Protein AF-A0A6V7JBU5-F1 (afdb_monomer_lite)

Secondary structure (DSSP, 8-state):
------TTSPPHHHHHHHHHHHHHHHHHHHHHHHHHHHHHTTHHHHHHHHHHHHHHHHHHHHHT-HHHHHHHHHHHHHHHHHHHHHHHHHHHH-SSHHHHHHHHHHHHHHHHHHHHHHHHHHHHHHSTT-HHHHHTT-

pLDDT: mean 93.29, std 11.28, range [40.5, 98.44]

Structure (mmCIF, N/CA/C/O backbone):
data_AF-A0A6V7JBU5-F1
#
_entry.id   AF-A0A6V7JBU5-F1
#
loop_
_atom_site.group_PDB
_atom_site.id
_atom_site.type_symbol
_atom_site.label_atom_id
_atom_site.label_alt_id
_atom_site.label_comp_id
_atom_site.label_asym_id
_atom_site.label_entity_id
_atom_site.label_seq_id
_atom_site.pdbx_PDB_ins_code
_atom_site.Cartn_x
_atom_site.Cartn_y
_atom_site.Cartn_z
_atom_site.occupancy
_atom_site.B_iso_or_equiv
_atom_site.auth_seq_id
_atom_site.auth_comp_id
_atom_site.auth_asym_id
_atom_site.auth_atom_id
_atom_site.pdbx_PDB_model_num
ATOM 1 N N . GLN A 1 1 ? 50.612 -11.338 -50.015 1.00 40.50 1 GLN A N 1
ATOM 2 C CA . GLN A 1 1 ? 50.905 -10.507 -48.830 1.00 40.50 1 GLN A CA 1
ATOM 3 C C . GLN A 1 1 ? 49.699 -10.583 -47.922 1.00 40.50 1 GLN A C 1
ATOM 5 O O . GLN A 1 1 ? 48.588 -10.381 -48.385 1.00 40.50 1 GLN A O 1
ATOM 10 N N . GLN A 1 2 ? 49.940 -11.015 -46.693 1.00 52.84 2 GLN A N 1
ATOM 11 C CA . GLN A 1 2 ? 48.965 -11.444 -45.702 1.00 52.84 2 GLN A CA 1
ATOM 12 C C . GLN A 1 2 ? 49.109 -10.492 -44.511 1.00 52.84 2 GLN A C 1
ATOM 14 O O . GLN A 1 2 ? 50.070 -10.637 -43.775 1.00 52.84 2 GLN A O 1
ATOM 19 N N . TYR A 1 3 ? 48.226 -9.495 -44.413 1.00 46.72 3 TYR A N 1
ATOM 20 C CA . TYR A 1 3 ? 48.027 -8.506 -43.331 1.00 46.72 3 TYR A CA 1
ATOM 21 C C . TYR A 1 3 ? 46.675 -7.841 -43.676 1.00 46.72 3 TYR A C 1
ATOM 23 O O . TYR A 1 3 ? 46.500 -7.468 -44.830 1.00 46.72 3 TYR A O 1
ATOM 31 N N . ASP A 1 4 ? 45.623 -7.724 -42.873 1.00 45.44 4 ASP A N 1
ATOM 32 C CA . ASP A 1 4 ? 45.412 -7.808 -41.434 1.00 45.44 4 ASP A CA 1
ATOM 33 C C . ASP A 1 4 ? 44.052 -8.477 -41.191 1.00 45.44 4 ASP A C 1
ATOM 35 O O . ASP A 1 4 ? 43.016 -7.952 -41.595 1.00 45.44 4 ASP A O 1
ATO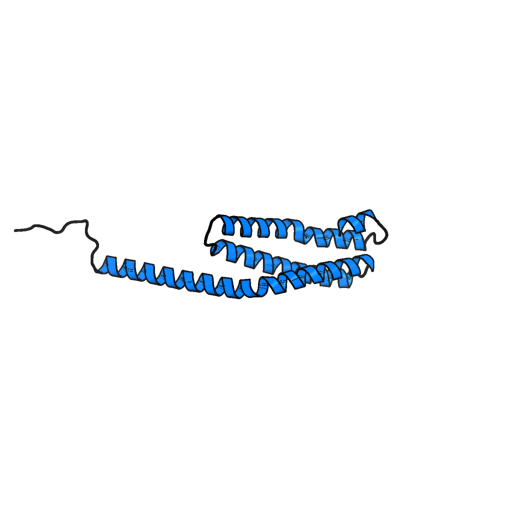M 39 N N . ASN A 1 5 ? 44.035 -9.612 -40.496 1.00 51.75 5 ASN A N 1
ATOM 40 C CA . ASN A 1 5 ? 42.844 -10.026 -39.764 1.00 51.75 5 ASN A CA 1
ATOM 41 C C . ASN A 1 5 ? 43.117 -9.635 -38.311 1.00 51.75 5 ASN A C 1
ATOM 43 O O . ASN A 1 5 ? 43.684 -10.416 -37.547 1.00 51.75 5 ASN A O 1
ATOM 47 N N . ALA A 1 6 ? 42.854 -8.369 -37.979 1.00 54.69 6 ALA A N 1
ATOM 48 C CA . ALA A 1 6 ? 43.030 -7.862 -36.626 1.00 54.69 6 ALA A CA 1
ATOM 49 C C . ALA A 1 6 ? 42.065 -8.621 -35.694 1.00 54.69 6 ALA A C 1
ATOM 51 O O . ALA A 1 6 ? 40.852 -8.538 -35.892 1.00 54.69 6 ALA A O 1
ATOM 52 N N . PRO A 1 7 ? 42.546 -9.346 -34.667 1.00 55.66 7 PRO A N 1
ATOM 53 C CA . PRO A 1 7 ? 41.701 -10.190 -33.820 1.00 55.66 7 PRO A CA 1
ATOM 54 C C . PRO A 1 7 ? 40.926 -9.381 -32.760 1.00 55.66 7 PRO A C 1
ATOM 56 O O . PRO A 1 7 ? 40.731 -9.847 -31.642 1.00 55.66 7 PRO A O 1
ATOM 59 N N . GLY A 1 8 ? 40.508 -8.151 -33.080 1.00 60.62 8 GLY A N 1
ATOM 60 C CA . GLY A 1 8 ? 39.979 -7.196 -32.100 1.00 60.62 8 GLY A CA 1
ATOM 61 C C . GLY A 1 8 ? 38.781 -6.356 -32.541 1.00 60.62 8 GLY A C 1
ATOM 62 O O . GLY A 1 8 ? 38.228 -5.647 -31.704 1.00 60.62 8 GLY A O 1
ATOM 63 N N . SER A 1 9 ? 38.355 -6.416 -33.806 1.00 64.12 9 SER A N 1
ATOM 64 C CA . SER A 1 9 ? 37.191 -5.655 -34.280 1.00 64.12 9 SER A CA 1
ATOM 65 C C . SER A 1 9 ? 35.937 -6.536 -34.264 1.00 64.12 9 SER A C 1
ATOM 67 O O . SER A 1 9 ? 35.975 -7.626 -34.841 1.00 64.12 9 SER A O 1
ATOM 69 N N . PRO A 1 10 ? 34.833 -6.106 -33.621 1.00 72.06 10 PRO A N 1
ATOM 70 C CA . PRO A 1 10 ? 33.556 -6.803 -33.714 1.00 72.06 10 PRO A CA 1
ATOM 71 C C . PRO A 1 10 ? 33.187 -7.035 -35.182 1.00 72.06 10 PRO A C 1
ATOM 73 O O . PRO A 1 10 ? 33.335 -6.134 -36.008 1.00 72.06 10 PRO A O 1
ATOM 76 N N . SER A 1 11 ? 32.707 -8.232 -35.527 1.00 86.06 11 SER A N 1
ATOM 77 C CA . SER A 1 11 ? 32.108 -8.421 -36.849 1.00 86.06 11 SER A CA 1
ATOM 78 C C . SER A 1 11 ? 30.853 -7.547 -36.962 1.00 86.06 11 SER A C 1
ATOM 80 O O . SER A 1 11 ? 30.173 -7.293 -35.967 1.00 86.06 11 SER A O 1
ATOM 82 N N . SER A 1 12 ? 30.503 -7.111 -38.173 1.00 88.31 12 SER A N 1
ATOM 83 C CA . SER A 1 12 ? 29.268 -6.341 -38.406 1.00 88.31 12 SER A CA 1
ATOM 84 C C . SER A 1 12 ? 28.017 -7.068 -37.876 1.00 88.31 12 SER A C 1
ATOM 86 O O . SER A 1 12 ? 27.103 -6.443 -37.341 1.00 88.31 12 SER A O 1
ATOM 88 N N . GLU A 1 13 ? 28.010 -8.404 -37.929 1.00 90.56 13 GLU A N 1
ATOM 89 C CA . GLU A 1 13 ? 26.959 -9.247 -37.345 1.00 90.56 13 GLU A CA 1
ATOM 90 C C . GLU A 1 13 ? 26.885 -9.135 -35.814 1.00 90.56 13 GLU A C 1
ATOM 92 O O . GLU A 1 13 ? 25.790 -9.106 -35.242 1.00 90.56 13 GLU A O 1
ATOM 97 N N . LEU A 1 14 ? 28.035 -9.037 -35.137 1.00 93.19 14 LEU A N 1
ATOM 98 C CA . LEU A 1 14 ? 28.101 -8.829 -33.692 1.00 93.19 14 LEU A CA 1
ATOM 99 C C . LEU A 1 14 ? 27.559 -7.445 -33.314 1.00 93.19 14 LEU A C 1
ATOM 101 O O . LEU A 1 14 ? 26.737 -7.349 -32.405 1.00 93.19 14 LEU A O 1
ATOM 105 N N . GLU A 1 15 ? 27.939 -6.384 -34.030 1.00 93.44 15 GLU A N 1
ATOM 106 C CA . GLU A 1 15 ? 27.413 -5.028 -33.786 1.00 93.44 15 GLU A CA 1
ATOM 107 C C . GLU A 1 15 ? 25.893 -4.946 -33.998 1.00 93.44 15 GLU A C 1
ATOM 109 O O . GLU A 1 15 ? 25.170 -4.339 -33.197 1.00 93.44 15 GLU A O 1
ATOM 114 N N . GLN A 1 16 ? 25.388 -5.612 -35.040 1.00 95.25 16 GLN A N 1
ATOM 115 C CA . GLN A 1 16 ? 23.957 -5.703 -35.321 1.00 95.25 16 GLN A CA 1
ATOM 116 C C . GLN A 1 16 ? 23.211 -6.463 -34.215 1.00 95.25 16 GLN A C 1
ATOM 118 O O . GLN A 1 16 ? 22.124 -6.051 -33.791 1.00 95.25 16 GLN A O 1
ATOM 123 N N . SER A 1 17 ? 23.802 -7.547 -33.709 1.00 96.56 17 SER A N 1
ATOM 124 C CA . SER A 1 17 ? 23.245 -8.341 -32.610 1.00 96.56 17 SER A CA 1
ATOM 125 C C . SER A 1 17 ? 23.197 -7.536 -31.310 1.00 96.56 17 SER A C 1
ATOM 127 O O . SER A 1 17 ? 22.148 -7.467 -30.669 1.00 96.56 17 SER A O 1
ATOM 129 N N . VAL A 1 18 ? 24.289 -6.845 -30.961 1.00 96.75 18 VAL A N 1
ATOM 130 C CA . VAL A 1 18 ? 24.355 -5.949 -29.794 1.00 96.75 18 VAL A CA 1
ATOM 131 C C . VAL A 1 18 ? 23.289 -4.859 -29.892 1.00 96.75 18 VAL A C 1
ATOM 133 O O . VAL A 1 18 ? 22.521 -4.658 -28.951 1.00 96.75 18 VAL A O 1
ATOM 136 N N . SER A 1 19 ? 23.173 -4.201 -31.047 1.00 97.00 19 SER A N 1
ATOM 137 C CA . SER A 1 19 ? 22.168 -3.155 -31.277 1.00 97.00 19 SER A CA 1
ATOM 138 C C . SER A 1 19 ? 20.737 -3.676 -31.115 1.00 97.00 19 SER A C 1
ATOM 140 O O . SER A 1 19 ? 19.885 -3.005 -30.528 1.00 97.00 19 SER A O 1
ATOM 142 N N . SER A 1 20 ? 20.477 -4.897 -31.585 1.00 97.75 20 SER A N 1
ATOM 143 C CA . SER A 1 20 ? 19.167 -5.546 -31.466 1.00 97.75 20 SER A CA 1
ATOM 144 C C . SER A 1 20 ? 18.822 -5.861 -30.008 1.00 97.75 20 SER A C 1
ATOM 146 O O . SER A 1 20 ? 17.711 -5.568 -29.566 1.00 97.75 20 SER A O 1
ATOM 148 N N . VAL A 1 21 ? 19.783 -6.372 -29.230 1.00 98.38 21 VAL A N 1
ATOM 149 C CA . VAL A 1 21 ? 19.610 -6.643 -27.792 1.00 98.38 21 VAL A CA 1
ATOM 150 C C . VAL A 1 21 ? 19.379 -5.352 -27.006 1.00 98.38 21 VAL A C 1
ATOM 152 O O . VAL A 1 21 ? 18.485 -5.299 -26.159 1.00 98.38 21 VAL A O 1
ATOM 155 N N . LEU A 1 22 ? 20.132 -4.288 -27.300 1.00 98.19 22 LEU A N 1
ATOM 156 C CA . LEU A 1 22 ? 19.946 -2.982 -26.661 1.00 98.19 22 LEU A CA 1
ATOM 157 C C . LEU A 1 22 ? 18.547 -2.416 -26.931 1.00 98.19 22 LEU A C 1
ATOM 159 O O . LEU A 1 22 ? 17.899 -1.914 -26.010 1.00 98.19 22 LEU A O 1
ATOM 163 N N . ARG A 1 23 ? 18.056 -2.536 -28.172 1.00 98.44 23 ARG A N 1
ATOM 164 C CA . ARG A 1 23 ? 16.700 -2.116 -28.542 1.00 98.44 23 ARG A CA 1
ATOM 165 C C . ARG A 1 23 ? 15.638 -2.929 -27.804 1.00 98.44 23 ARG A C 1
ATOM 167 O O . ARG A 1 23 ? 14.797 -2.337 -27.138 1.00 98.44 23 ARG A O 1
ATOM 174 N N . ALA A 1 24 ? 15.730 -4.257 -27.837 1.00 98.38 24 ALA A N 1
ATOM 175 C CA . ALA A 1 24 ? 14.784 -5.132 -27.145 1.00 98.38 24 ALA A CA 1
ATOM 176 C C . ALA A 1 24 ? 14.747 -4.867 -25.628 1.00 98.38 24 ALA A C 1
ATOM 178 O O . ALA A 1 24 ? 13.677 -4.797 -25.029 1.00 98.38 24 ALA A O 1
ATOM 179 N N . THR A 1 25 ? 15.910 -4.642 -25.009 1.00 97.81 25 THR A N 1
ATOM 180 C CA . THR A 1 25 ? 16.017 -4.317 -23.576 1.00 97.81 25 THR A CA 1
ATOM 181 C C . THR A 1 25 ? 15.379 -2.964 -23.256 1.00 97.81 25 THR A C 1
ATOM 183 O O . THR A 1 25 ? 14.709 -2.808 -22.233 1.00 97.81 25 THR A O 1
ATOM 186 N N . ARG A 1 26 ? 15.557 -1.968 -24.132 1.00 97.56 26 ARG A N 1
ATOM 187 C CA . ARG A 1 26 ? 14.922 -0.655 -23.985 1.00 97.56 26 ARG A CA 1
ATOM 188 C C . ARG A 1 26 ? 13.403 -0.758 -24.080 1.00 97.56 26 ARG A C 1
ATOM 190 O O . ARG A 1 26 ? 12.726 -0.157 -23.245 1.00 97.56 26 ARG A O 1
ATOM 197 N N . ASP A 1 27 ? 12.902 -1.506 -25.056 1.00 98.19 27 ASP A N 1
ATOM 198 C CA . ASP A 1 27 ? 11.469 -1.695 -25.283 1.00 98.19 27 ASP A CA 1
ATOM 199 C C . ASP A 1 27 ? 10.837 -2.437 -24.093 1.00 98.19 27 ASP A C 1
ATOM 201 O O . ASP A 1 27 ? 9.832 -1.986 -23.546 1.00 98.19 27 ASP A O 1
ATOM 205 N N . LEU A 1 28 ? 11.491 -3.494 -23.593 1.00 96.69 28 LEU A N 1
ATOM 206 C CA . LEU A 1 28 ? 11.072 -4.201 -22.379 1.00 96.69 28 LEU A CA 1
ATOM 207 C C . LEU A 1 28 ? 11.003 -3.263 -21.169 1.00 96.69 28 LEU A C 1
ATOM 209 O O . LEU A 1 28 ? 10.002 -3.246 -20.455 1.00 96.69 28 LEU A O 1
ATOM 213 N N . ARG A 1 29 ? 12.040 -2.446 -20.945 1.00 96.00 29 ARG A N 1
ATOM 214 C CA . ARG A 1 29 ? 12.045 -1.470 -19.846 1.00 96.00 29 ARG A CA 1
ATOM 215 C C . ARG A 1 29 ? 10.882 -0.486 -19.965 1.00 96.00 29 ARG A C 1
ATOM 217 O O . ARG A 1 29 ? 10.265 -0.168 -18.956 1.00 96.00 29 ARG A O 1
ATOM 224 N N . GLN A 1 30 ? 10.589 0.005 -21.169 1.00 97.12 30 GLN A N 1
ATOM 225 C CA . GLN A 1 30 ? 9.466 0.920 -21.388 1.00 97.12 30 GLN A CA 1
ATOM 226 C C . GLN A 1 30 ? 8.128 0.267 -21.040 1.00 97.12 30 GLN A C 1
ATOM 228 O O . GLN A 1 30 ? 7.321 0.897 -20.363 1.00 97.12 30 GLN A O 1
ATOM 233 N N . GLN A 1 31 ? 7.923 -0.992 -21.435 1.00 97.69 31 GLN A N 1
ATOM 234 C CA . GLN A 1 31 ? 6.711 -1.740 -21.095 1.00 97.69 31 GLN A CA 1
ATOM 235 C C . GLN A 1 31 ? 6.597 -1.982 -19.584 1.00 97.69 31 GLN A C 1
ATOM 237 O O . GLN A 1 31 ? 5.563 -1.683 -19.002 1.00 97.69 31 GLN A O 1
ATOM 242 N N . LEU A 1 32 ? 7.675 -2.411 -18.916 1.00 96.50 32 LEU A N 1
ATOM 243 C CA . LEU A 1 32 ? 7.686 -2.609 -17.459 1.00 96.50 32 LEU A CA 1
ATOM 244 C C . LEU A 1 32 ? 7.358 -1.324 -16.689 1.00 96.50 32 LEU A C 1
ATOM 246 O O . LEU A 1 32 ? 6.603 -1.361 -15.716 1.00 96.50 32 LEU A O 1
ATOM 250 N N . VAL A 1 33 ? 7.902 -0.186 -17.133 1.00 96.94 33 VAL A N 1
ATOM 251 C CA . VAL A 1 33 ? 7.587 1.124 -16.551 1.00 96.94 33 VAL A CA 1
ATOM 252 C C . VAL A 1 33 ? 6.122 1.472 -16.799 1.00 96.94 33 VAL A C 1
ATOM 254 O O . VAL A 1 33 ? 5.433 1.834 -15.854 1.00 96.94 33 VAL A O 1
ATOM 257 N N . ALA A 1 34 ? 5.631 1.341 -18.034 1.00 96.94 34 ALA A N 1
ATOM 258 C CA . ALA A 1 34 ? 4.249 1.670 -18.377 1.00 96.94 34 ALA A CA 1
ATOM 259 C C . ALA A 1 34 ? 3.242 0.839 -17.565 1.00 96.94 34 ALA A C 1
ATOM 261 O O . ALA A 1 34 ? 2.363 1.413 -16.929 1.00 96.94 34 ALA A O 1
ATOM 262 N N . THR A 1 35 ? 3.422 -0.482 -17.506 1.00 96.62 35 THR A N 1
ATOM 263 C CA . THR A 1 35 ? 2.553 -1.388 -16.741 1.00 96.62 35 THR A CA 1
ATOM 264 C C . THR A 1 35 ? 2.608 -1.106 -15.241 1.00 96.62 35 THR A C 1
ATOM 266 O O . THR A 1 35 ? 1.572 -1.056 -14.585 1.00 96.62 35 THR A O 1
ATOM 269 N N . THR A 1 36 ? 3.798 -0.864 -14.683 1.00 96.44 36 THR A N 1
ATOM 270 C CA . THR A 1 36 ? 3.909 -0.491 -13.263 1.00 96.44 36 THR A CA 1
ATOM 271 C C . THR A 1 36 ? 3.210 0.837 -12.976 1.00 96.44 36 THR A C 1
ATOM 273 O O . THR A 1 36 ? 2.565 0.977 -11.943 1.00 96.44 36 THR A O 1
ATOM 276 N N . MET A 1 37 ? 3.321 1.820 -13.874 1.00 96.44 37 MET A N 1
ATOM 277 C CA . MET A 1 37 ? 2.670 3.122 -13.705 1.00 96.44 37 MET A CA 1
ATOM 278 C C . MET A 1 37 ? 1.147 3.036 -13.826 1.00 96.44 37 MET A C 1
ATOM 280 O O . MET A 1 37 ? 0.454 3.767 -13.126 1.00 96.44 37 MET A O 1
ATOM 284 N N . GLU A 1 38 ? 0.626 2.146 -14.672 1.00 96.00 38 GLU A N 1
ATOM 285 C CA . GLU A 1 38 ? -0.807 1.850 -14.749 1.00 96.00 38 GLU A CA 1
ATOM 286 C C . GLU A 1 38 ? -1.319 1.291 -13.417 1.00 96.00 38 GLU A C 1
ATOM 288 O O . GLU A 1 38 ? -2.277 1.826 -12.862 1.00 96.00 38 GLU A O 1
ATOM 293 N N . GLN A 1 39 ? -0.621 0.302 -12.850 1.00 93.25 39 GLN A N 1
ATOM 294 C CA . GLN A 1 39 ? -0.961 -0.250 -11.535 1.00 93.25 39 GLN A CA 1
ATOM 295 C C . GLN A 1 39 ? -0.804 0.784 -10.417 1.00 93.25 39 GLN A C 1
ATOM 297 O O . GLN A 1 39 ? -1.669 0.909 -9.566 1.00 93.25 39 GLN A O 1
ATOM 302 N N . ALA A 1 40 ? 0.251 1.600 -10.434 1.00 95.56 40 ALA A N 1
ATOM 303 C CA . ALA A 1 40 ? 0.429 2.662 -9.446 1.00 95.56 40 ALA A CA 1
ATOM 304 C C . ALA A 1 40 ? -0.613 3.791 -9.567 1.00 95.56 40 ALA A C 1
ATOM 306 O O . ALA A 1 40 ? -0.779 4.571 -8.626 1.00 95.56 40 ALA A O 1
ATOM 307 N N . GLY A 1 41 ? -1.317 3.891 -10.700 1.00 95.44 41 GLY A N 1
ATOM 308 C CA . GLY A 1 41 ? -2.359 4.889 -10.932 1.00 95.44 41 GLY A CA 1
ATOM 309 C C . GLY A 1 41 ? -3.553 4.762 -9.981 1.00 95.44 41 GLY A C 1
ATOM 310 O O . GLY A 1 41 ? -4.185 5.771 -9.665 1.00 95.44 41 GLY A O 1
ATOM 311 N N . ASP A 1 42 ? -3.832 3.558 -9.472 1.00 93.06 42 ASP A N 1
ATOM 312 C CA . ASP A 1 42 ? -4.916 3.308 -8.514 1.00 93.06 42 ASP A CA 1
ATOM 313 C C . ASP A 1 42 ? -4.512 3.536 -7.045 1.00 93.06 42 ASP A C 1
ATOM 315 O O . ASP A 1 42 ? -5.375 3.633 -6.166 1.00 93.06 42 ASP A O 1
ATOM 319 N N . LEU A 1 43 ? -3.213 3.708 -6.768 1.00 94.69 43 LEU A N 1
ATOM 320 C CA . LEU A 1 43 ? -2.664 3.665 -5.412 1.00 94.69 43 LEU A CA 1
ATOM 321 C C . LEU A 1 43 ? -3.274 4.728 -4.494 1.00 94.69 43 LEU A C 1
ATOM 323 O O . LEU A 1 43 ? -3.506 4.483 -3.308 1.00 94.69 43 LEU A O 1
ATOM 327 N N . GLY A 1 44 ? -3.570 5.911 -5.038 1.00 95.31 44 GLY A N 1
ATOM 328 C CA . GLY A 1 44 ? -4.240 6.980 -4.298 1.00 95.31 44 GLY A CA 1
ATOM 329 C C . GLY A 1 44 ? -5.658 6.601 -3.859 1.00 95.31 44 GLY A C 1
ATOM 330 O O . GLY A 1 44 ? -6.059 6.918 -2.739 1.00 95.31 44 GLY A O 1
ATOM 331 N N . GLN A 1 45 ? -6.403 5.887 -4.708 1.00 96.06 45 GLN A N 1
ATOM 332 C CA . GLN A 1 45 ? -7.751 5.413 -4.389 1.00 96.06 45 GLN A CA 1
ATOM 333 C C . GLN A 1 45 ? -7.703 4.289 -3.354 1.00 96.06 45 GLN A C 1
ATOM 335 O O . GLN A 1 45 ? -8.432 4.348 -2.366 1.00 96.06 45 GLN A O 1
ATOM 340 N N . VAL A 1 46 ? -6.798 3.323 -3.529 1.00 95.75 46 VAL A N 1
ATOM 341 C CA . VAL A 1 46 ? -6.615 2.208 -2.587 1.00 95.75 46 VAL A CA 1
ATOM 342 C C . VAL A 1 46 ? -6.175 2.707 -1.210 1.00 95.75 46 VAL A C 1
ATOM 344 O O . VAL A 1 46 ? -6.734 2.301 -0.193 1.00 95.75 46 VAL A O 1
ATOM 347 N N . THR A 1 47 ? -5.236 3.656 -1.161 1.00 95.25 47 THR A N 1
ATOM 348 C CA . THR A 1 47 ? -4.782 4.264 0.100 1.00 95.25 47 THR A CA 1
ATOM 349 C C . THR A 1 47 ? -5.929 4.974 0.814 1.00 95.25 47 THR A C 1
ATOM 351 O O . THR A 1 47 ? -6.113 4.798 2.018 1.00 95.25 47 THR A O 1
ATOM 354 N N . LYS A 1 48 ? -6.736 5.747 0.077 1.00 96.44 48 LYS A N 1
ATOM 355 C CA . LYS A 1 48 ? -7.908 6.429 0.635 1.00 96.44 48 LYS A CA 1
ATOM 356 C C . LYS A 1 48 ? -8.943 5.432 1.166 1.00 96.44 48 LYS A C 1
ATOM 358 O O . LYS A 1 48 ? -9.413 5.595 2.289 1.00 96.44 48 LYS A O 1
ATOM 363 N N . ALA A 1 49 ? -9.252 4.384 0.403 1.00 96.06 49 ALA A N 1
ATOM 364 C CA . ALA A 1 49 ? -10.182 3.340 0.825 1.00 96.06 49 ALA A CA 1
ATOM 365 C C . ALA A 1 49 ? -9.689 2.613 2.089 1.00 96.06 49 ALA A C 1
ATOM 367 O O . ALA A 1 49 ? -10.467 2.387 3.015 1.00 96.06 49 ALA A O 1
ATOM 368 N N . GLY A 1 50 ? -8.387 2.319 2.173 1.00 95.62 50 GLY A N 1
ATOM 369 C CA . GLY A 1 50 ? -7.760 1.769 3.374 1.00 95.62 50 GLY A CA 1
ATOM 370 C C . GLY A 1 50 ? -7.909 2.688 4.592 1.00 95.62 50 GLY A C 1
ATOM 371 O O . GLY A 1 50 ? -8.293 2.226 5.663 1.00 95.62 50 GLY A O 1
ATOM 372 N N . GLN A 1 51 ? -7.683 3.997 4.437 1.00 94.44 51 GLN A N 1
ATOM 373 C CA . GLN A 1 51 ? -7.853 4.984 5.517 1.00 94.44 51 GLN A CA 1
ATOM 374 C C . GLN A 1 51 ? -9.308 5.096 6.005 1.00 94.44 51 GLN A C 1
ATOM 376 O O . GLN A 1 51 ? -9.568 5.119 7.211 1.00 94.44 51 GLN A O 1
ATOM 381 N N . GLU A 1 52 ? -10.274 5.132 5.086 1.00 95.94 52 GLU A N 1
ATOM 382 C CA . GLU A 1 52 ? -11.705 5.126 5.424 1.00 95.94 52 GLU A CA 1
ATOM 383 C C . GLU A 1 52 ? -12.100 3.835 6.161 1.00 95.94 52 GLU A C 1
ATOM 385 O O . GLU A 1 52 ? -12.900 3.849 7.107 1.00 95.94 52 GLU A O 1
ATOM 390 N N . LEU A 1 53 ? -11.481 2.713 5.789 1.00 96.19 53 LEU A N 1
ATOM 391 C CA . LEU A 1 53 ? -11.711 1.427 6.430 1.00 96.19 53 LEU A CA 1
ATOM 392 C C . LEU A 1 53 ? -11.171 1.377 7.864 1.00 96.19 53 LEU A C 1
ATOM 394 O O . LEU A 1 53 ? -11.848 0.818 8.722 1.00 96.19 53 LEU A O 1
ATOM 398 N N . VAL A 1 54 ? -10.044 2.030 8.170 1.00 95.69 54 VAL A N 1
ATOM 399 C CA . VAL A 1 54 ? -9.551 2.172 9.559 1.00 95.69 54 VAL A CA 1
ATOM 400 C C . VAL A 1 54 ? -10.584 2.877 10.441 1.00 95.69 54 VAL A C 1
ATOM 402 O O . VAL A 1 54 ? -10.861 2.434 11.557 1.00 95.69 54 VAL A O 1
ATOM 405 N N . SER A 1 55 ? -11.225 3.931 9.927 1.00 95.06 55 SER A N 1
ATOM 406 C CA . SER A 1 55 ? -12.296 4.629 10.655 1.00 95.06 55 SER A CA 1
ATOM 407 C C . SER A 1 55 ? -13.499 3.713 10.910 1.00 95.06 55 SER A C 1
ATOM 409 O O . SER A 1 55 ? -14.086 3.724 11.993 1.00 95.06 55 SER A O 1
ATOM 411 N N . THR A 1 56 ? -13.840 2.876 9.930 1.00 97.00 56 THR A N 1
ATOM 412 C CA . THR A 1 56 ? -14.910 1.877 10.056 1.00 97.00 56 THR A CA 1
ATOM 413 C C . THR A 1 56 ? -14.563 0.818 11.105 1.00 97.00 56 THR A C 1
ATOM 415 O O . THR A 1 56 ? -15.360 0.567 12.007 1.00 97.00 56 THR A O 1
ATOM 418 N N . ILE A 1 57 ? -13.353 0.259 11.042 1.00 97.56 57 ILE A N 1
ATOM 419 C CA . ILE A 1 57 ? -12.808 -0.718 11.995 1.00 97.56 57 ILE A CA 1
ATOM 420 C C . ILE A 1 57 ? -12.876 -0.179 13.425 1.00 97.56 57 ILE A C 1
ATOM 422 O O . ILE A 1 57 ? -13.351 -0.870 14.326 1.00 97.56 57 ILE A O 1
ATOM 426 N N . ARG A 1 58 ? -12.478 1.081 13.636 1.00 96.06 58 ARG A N 1
ATOM 427 C CA . ARG A 1 58 ? -12.564 1.744 14.942 1.00 96.06 58 ARG A CA 1
ATOM 428 C C . ARG A 1 58 ? -13.994 1.782 15.479 1.00 96.06 58 ARG A C 1
ATOM 430 O O . ARG A 1 58 ? -14.218 1.454 16.644 1.00 96.06 58 ARG A O 1
ATOM 437 N N . ASN A 1 59 ? -14.958 2.172 14.649 1.00 96.44 59 ASN A N 1
ATOM 438 C CA . ASN A 1 59 ? -16.361 2.262 15.058 1.00 96.44 59 ASN A CA 1
ATOM 439 C C . ASN A 1 59 ? -16.948 0.884 15.392 1.00 96.44 59 ASN A C 1
ATOM 441 O O . ASN A 1 59 ? -17.631 0.742 16.405 1.00 96.44 59 ASN A O 1
ATOM 445 N N . LEU A 1 60 ? -16.632 -0.136 14.590 1.00 97.81 60 LEU A N 1
ATOM 446 C CA . LEU A 1 60 ? -17.059 -1.517 14.834 1.00 97.81 60 LEU A CA 1
ATOM 447 C C . LEU A 1 60 ? -16.449 -2.082 16.120 1.00 97.81 60 LEU A C 1
ATOM 449 O O . LEU A 1 60 ? -17.150 -2.719 16.905 1.00 97.81 60 LEU A O 1
ATOM 453 N N . ALA A 1 61 ? -15.171 -1.793 16.380 1.00 97.31 61 ALA A N 1
ATOM 454 C CA . ALA A 1 61 ? -14.513 -2.164 17.626 1.00 97.31 61 ALA A CA 1
ATOM 455 C C . ALA A 1 61 ? -15.185 -1.503 18.842 1.00 97.31 61 ALA A C 1
ATOM 457 O O . ALA A 1 61 ? -15.490 -2.182 19.819 1.00 97.31 61 ALA A O 1
ATOM 458 N N . LEU A 1 62 ? -15.502 -0.205 18.778 1.00 96.75 62 LEU A N 1
ATOM 459 C CA . LEU A 1 62 ? -16.232 0.491 19.849 1.00 96.75 62 LEU A CA 1
ATOM 460 C C . LEU A 1 62 ? -17.630 -0.092 20.093 1.00 96.75 62 LEU A C 1
ATOM 462 O O . LEU A 1 62 ? -18.062 -0.179 21.242 1.00 96.75 62 LEU A O 1
ATOM 466 N N . ALA A 1 63 ? -18.317 -0.502 19.026 1.00 96.56 63 ALA A N 1
ATOM 467 C CA . ALA A 1 63 ? -19.627 -1.145 19.089 1.00 96.56 63 ALA A CA 1
ATOM 468 C C . ALA A 1 63 ? -19.563 -2.637 19.470 1.00 96.56 63 ALA A C 1
ATOM 470 O O . ALA A 1 63 ? -20.602 -3.253 19.689 1.00 96.56 63 ALA A O 1
ATOM 471 N N . SER A 1 64 ? -18.360 -3.217 19.583 1.00 94.88 64 SER A N 1
ATOM 472 C CA . SER A 1 64 ? -18.143 -4.653 19.822 1.00 94.88 64 SER A CA 1
ATOM 473 C C . SER A 1 64 ? -18.805 -5.559 18.768 1.00 94.88 64 SER A C 1
ATOM 475 O O . SER A 1 64 ? -19.204 -6.685 19.063 1.00 94.88 64 SER A O 1
ATOM 477 N N . GLU A 1 65 ? -18.906 -5.089 17.522 1.00 96.56 65 GLU A N 1
ATOM 478 C CA . GLU A 1 65 ? -19.460 -5.847 16.392 1.00 96.56 65 GLU A CA 1
ATOM 479 C C . GLU A 1 65 ? -18.389 -6.767 15.778 1.00 96.56 65 GLU A C 1
ATOM 481 O O . GLU A 1 65 ? -17.856 -6.493 14.704 1.00 96.56 65 GLU A O 1
ATOM 486 N N . ILE A 1 66 ? -18.041 -7.850 16.482 1.00 94.69 66 ILE A N 1
ATOM 487 C CA . ILE A 1 66 ? -16.870 -8.694 16.171 1.00 94.69 66 ILE A CA 1
ATOM 488 C C . ILE A 1 66 ? -16.904 -9.299 14.760 1.00 94.69 66 ILE A C 1
ATOM 490 O O . ILE A 1 66 ? -15.885 -9.271 14.074 1.00 94.69 66 ILE A O 1
ATOM 494 N N . ASP A 1 67 ? -18.054 -9.793 14.298 1.00 96.12 67 ASP A N 1
ATOM 495 C CA . ASP A 1 67 ? -18.153 -10.429 12.975 1.00 96.12 67 ASP A CA 1
ATOM 496 C C . ASP A 1 67 ? -17.904 -9.420 11.842 1.00 96.12 67 ASP A C 1
ATOM 498 O O . ASP A 1 67 ? -17.138 -9.671 10.914 1.00 96.12 67 ASP A O 1
ATOM 502 N N . ARG A 1 68 ? -18.492 -8.223 11.956 1.00 97.75 68 ARG A N 1
ATOM 503 C CA . ARG A 1 68 ? -18.308 -7.134 10.981 1.00 97.75 68 ARG A C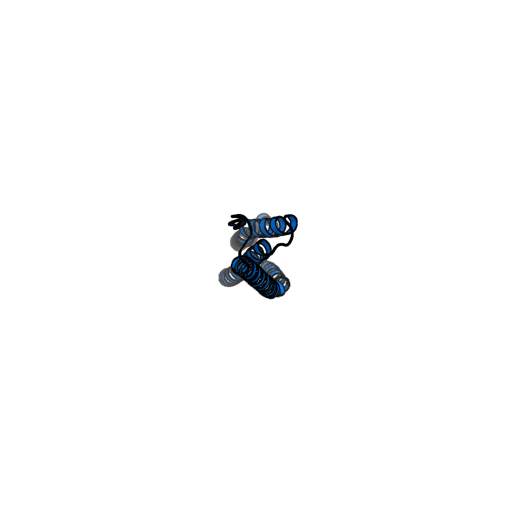A 1
ATOM 504 C C . ARG A 1 68 ? -16.918 -6.513 11.070 1.00 97.75 68 ARG A C 1
ATOM 506 O O . ARG A 1 68 ? -16.378 -6.046 10.064 1.00 97.75 68 ARG A O 1
ATOM 513 N N . LEU A 1 69 ? -16.341 -6.493 12.273 1.00 97.69 69 LEU A N 1
ATOM 514 C CA . LEU A 1 69 ? -14.951 -6.114 12.489 1.00 97.69 69 LEU A CA 1
ATOM 515 C C . LEU A 1 69 ? -14.025 -7.068 11.732 1.00 97.69 69 LEU A C 1
ATOM 517 O O . LEU A 1 69 ? -13.145 -6.583 11.033 1.00 97.69 69 LEU A O 1
ATOM 521 N N . GLN A 1 70 ? -14.254 -8.383 11.810 1.00 97.38 70 GLN A N 1
ATOM 522 C CA . GLN A 1 70 ? -13.453 -9.369 11.083 1.00 97.38 70 GLN A CA 1
ATOM 523 C C . GLN A 1 70 ? -13.533 -9.163 9.565 1.00 97.38 70 GLN A C 1
ATOM 525 O O . GLN A 1 70 ? -12.496 -9.065 8.918 1.00 97.38 70 GLN A O 1
ATOM 530 N N . GLU A 1 71 ? -14.735 -8.989 9.010 1.00 97.69 71 GLU A N 1
ATOM 531 C CA . GLU A 1 71 ? -14.916 -8.696 7.578 1.00 97.69 71 GLU A CA 1
ATOM 532 C C . GLU A 1 71 ? -14.154 -7.426 7.150 1.00 97.69 71 GLU A C 1
ATOM 534 O O . GLU A 1 71 ? -13.492 -7.382 6.111 1.00 97.69 71 GLU A O 1
ATOM 539 N N . SER A 1 72 ? -14.206 -6.378 7.978 1.00 97.81 72 SER A N 1
ATOM 540 C CA . SER A 1 72 ? -13.485 -5.130 7.708 1.00 97.81 72 SER A CA 1
ATOM 541 C C . SER A 1 72 ? -11.968 -5.287 7.845 1.00 97.81 72 SER A C 1
ATOM 543 O O . SER A 1 72 ? -11.231 -4.664 7.082 1.00 97.81 72 SER A O 1
ATOM 545 N N . SER A 1 73 ? -11.499 -6.115 8.782 1.00 97.31 73 SER A N 1
ATOM 546 C CA . SER A 1 73 ? -10.086 -6.465 8.959 1.00 97.31 73 SER A CA 1
ATOM 547 C C . SER A 1 73 ? -9.533 -7.203 7.742 1.00 97.31 73 SER A C 1
ATOM 549 O O . SER A 1 73 ? -8.459 -6.843 7.258 1.00 97.31 73 SER A O 1
ATOM 551 N N . ASP A 1 74 ? -10.277 -8.176 7.212 1.00 97.75 74 ASP A N 1
ATOM 552 C CA . ASP A 1 74 ? -9.875 -8.948 6.033 1.00 97.75 74 ASP A CA 1
ATOM 553 C C . ASP A 1 74 ? -9.754 -8.029 4.807 1.00 97.75 74 ASP A C 1
ATOM 555 O O . ASP A 1 74 ? -8.715 -7.993 4.146 1.00 97.75 74 ASP A O 1
ATOM 559 N N . ARG A 1 75 ? -10.748 -7.160 4.576 1.00 97.81 75 ARG A N 1
ATOM 560 C CA . ARG A 1 75 ? -10.696 -6.167 3.490 1.00 97.81 75 ARG A CA 1
ATOM 561 C C . ARG A 1 75 ? -9.566 -5.144 3.663 1.00 97.81 75 ARG A C 1
ATOM 563 O O . ARG A 1 75 ? -8.984 -4.679 2.686 1.00 97.81 75 ARG A O 1
ATOM 570 N N . PHE A 1 76 ? -9.236 -4.765 4.898 1.00 98.00 76 PHE A N 1
ATOM 571 C CA . PHE A 1 76 ? -8.099 -3.879 5.163 1.00 98.00 76 PHE A CA 1
ATOM 572 C C . PHE A 1 76 ? -6.776 -4.562 4.831 1.00 98.00 76 PHE A C 1
ATOM 574 O O . PHE A 1 76 ? -5.888 -3.929 4.259 1.00 98.00 76 PHE A O 1
ATOM 581 N N . HIS A 1 77 ? -6.659 -5.850 5.147 1.00 97.31 77 HIS A N 1
ATOM 582 C CA . HIS A 1 77 ? -5.497 -6.645 4.787 1.00 97.31 77 HIS A CA 1
ATOM 583 C C . HIS A 1 77 ? -5.322 -6.739 3.264 1.00 97.31 77 HIS A C 1
ATOM 585 O O . HIS A 1 77 ? -4.212 -6.539 2.781 1.00 97.31 77 HIS A O 1
ATOM 591 N N . GLU A 1 78 ? -6.401 -6.925 2.499 1.00 97.12 78 GLU A N 1
ATOM 592 C CA . GLU A 1 78 ? -6.352 -6.912 1.027 1.00 97.12 78 GLU A CA 1
ATOM 593 C C . GLU A 1 78 ? -5.811 -5.584 0.468 1.00 97.12 78 GLU A C 1
ATOM 595 O O . GLU A 1 78 ? -4.922 -5.584 -0.386 1.00 97.12 78 GLU A O 1
ATOM 600 N N . TYR A 1 79 ? -6.280 -4.441 0.986 1.00 96.81 79 TYR A N 1
ATOM 601 C CA . TYR A 1 79 ? -5.742 -3.136 0.586 1.00 96.81 79 TYR A CA 1
ATOM 602 C C . TYR A 1 79 ? -4.271 -2.967 0.969 1.00 96.81 79 TYR A C 1
ATOM 604 O O . TYR A 1 79 ? -3.493 -2.417 0.187 1.00 96.81 79 TYR A O 1
ATOM 612 N N . LEU A 1 80 ? -3.879 -3.437 2.156 1.00 97.19 80 LEU A N 1
ATOM 613 C CA . LEU A 1 80 ? -2.491 -3.398 2.599 1.00 97.19 80 LEU A CA 1
ATOM 614 C C . LEU A 1 80 ? -1.595 -4.203 1.649 1.00 97.19 80 LEU A C 1
ATOM 616 O O . LEU A 1 80 ? -0.581 -3.679 1.194 1.00 97.19 80 LEU A O 1
ATOM 620 N N . GLU A 1 81 ? -1.980 -5.434 1.308 1.00 96.81 81 GLU A N 1
ATOM 621 C CA . GLU A 1 81 ? -1.222 -6.292 0.392 1.00 96.81 81 GLU A CA 1
ATOM 622 C C . GLU A 1 81 ? -1.098 -5.674 -1.006 1.00 96.81 81 GLU A C 1
ATOM 624 O O . GLU A 1 81 ? -0.004 -5.679 -1.575 1.00 96.81 81 GLU A O 1
ATOM 629 N N . HIS A 1 82 ? -2.162 -5.052 -1.529 1.00 96.44 82 HIS A N 1
ATOM 630 C CA . HIS A 1 82 ? -2.095 -4.333 -2.808 1.00 96.44 82 HIS A CA 1
ATOM 631 C C . HIS A 1 82 ? -1.083 -3.185 -2.766 1.00 96.44 82 HIS A C 1
ATOM 633 O O . HIS A 1 82 ? -0.211 -3.088 -3.630 1.00 96.44 82 HIS A O 1
ATOM 639 N N . ILE A 1 83 ? -1.135 -2.343 -1.728 1.00 97.06 83 ILE A N 1
ATOM 640 C CA . ILE A 1 83 ? -0.183 -1.234 -1.557 1.00 97.06 83 ILE A CA 1
ATOM 641 C C . ILE A 1 83 ? 1.253 -1.766 -1.468 1.00 97.06 83 ILE A C 1
ATOM 643 O O . ILE A 1 83 ? 2.160 -1.216 -2.098 1.00 97.06 83 ILE A O 1
ATOM 647 N N . LEU A 1 84 ? 1.470 -2.847 -0.712 1.00 97.44 84 LEU A N 1
ATOM 648 C CA . LEU A 1 84 ? 2.782 -3.475 -0.574 1.00 97.44 84 LEU A CA 1
ATOM 649 C C . LEU A 1 84 ? 3.306 -4.000 -1.913 1.00 97.44 84 LEU A C 1
ATOM 651 O O . LEU A 1 84 ? 4.496 -3.842 -2.195 1.00 97.44 84 LEU A O 1
ATOM 655 N N . GLU A 1 85 ? 2.452 -4.597 -2.742 1.00 96.88 85 GLU A N 1
ATOM 656 C CA . GLU A 1 85 ? 2.846 -5.087 -4.062 1.00 96.88 85 GLU A CA 1
ATOM 657 C C . GLU A 1 85 ? 3.212 -3.936 -5.003 1.00 96.88 85 GLU A C 1
ATOM 659 O O . GLU A 1 85 ? 4.291 -3.944 -5.601 1.00 96.88 85 GLU A O 1
ATOM 664 N N . VAL A 1 86 ? 2.406 -2.872 -5.037 1.00 96.56 86 VAL A N 1
ATOM 665 C CA . VAL A 1 86 ? 2.724 -1.668 -5.816 1.00 96.56 86 VAL A CA 1
ATOM 666 C C . VAL A 1 86 ? 4.042 -1.034 -5.348 1.00 96.56 86 VAL A C 1
ATOM 668 O O . VAL A 1 86 ? 4.866 -0.647 -6.180 1.00 96.56 86 VAL A O 1
ATOM 671 N N . CYS A 1 87 ? 4.327 -0.989 -4.040 1.00 97.12 87 CYS A N 1
ATOM 672 C CA . CYS A 1 87 ? 5.626 -0.528 -3.534 1.00 97.12 87 CYS A CA 1
ATOM 673 C C . CYS A 1 87 ? 6.803 -1.374 -4.052 1.00 97.12 87 CYS A C 1
ATOM 675 O O . CYS A 1 87 ? 7.851 -0.813 -4.395 1.00 97.12 87 CYS A O 1
ATOM 677 N N . LYS A 1 88 ? 6.657 -2.705 -4.149 1.00 96.69 88 LYS A N 1
ATOM 678 C CA . LYS A 1 88 ? 7.702 -3.574 -4.719 1.00 96.69 88 LYS A CA 1
ATOM 679 C C . LYS A 1 88 ? 7.937 -3.255 -6.193 1.00 96.69 88 LYS A C 1
ATOM 681 O O . LYS A 1 88 ? 9.093 -3.140 -6.602 1.00 96.69 88 LYS A O 1
ATOM 686 N N . LEU A 1 89 ? 6.874 -3.066 -6.972 1.00 96.81 89 LEU A N 1
ATOM 687 C CA . LEU A 1 89 ? 6.969 -2.733 -8.395 1.00 96.81 89 LEU A CA 1
ATOM 688 C C . LEU A 1 89 ? 7.638 -1.374 -8.616 1.00 96.81 89 LEU A C 1
ATOM 690 O O . LEU A 1 89 ? 8.600 -1.273 -9.381 1.00 96.81 89 LEU A O 1
ATOM 694 N N . LEU A 1 90 ? 7.217 -0.349 -7.869 1.00 96.50 90 LEU A N 1
ATOM 695 C CA . LEU A 1 90 ? 7.828 0.983 -7.906 1.00 96.50 90 LEU A CA 1
ATOM 696 C C . LEU A 1 90 ? 9.324 0.935 -7.577 1.00 96.50 90 LEU A C 1
ATOM 698 O O . LEU A 1 90 ? 10.123 1.623 -8.211 1.00 96.50 90 LEU A O 1
ATOM 702 N N . ARG A 1 91 ? 9.730 0.077 -6.635 1.00 95.94 91 ARG A N 1
ATOM 703 C CA . ARG A 1 91 ? 11.143 -0.141 -6.304 1.00 95.94 91 ARG A CA 1
ATOM 704 C C . ARG A 1 91 ? 11.938 -0.732 -7.474 1.00 95.94 91 ARG A C 1
ATOM 706 O O . ARG A 1 91 ? 13.113 -0.398 -7.617 1.00 95.94 91 ARG A O 1
ATOM 713 N N . HIS A 1 92 ? 11.336 -1.598 -8.292 1.00 95.00 92 HIS A N 1
ATOM 714 C CA . HIS A 1 92 ? 11.995 -2.204 -9.455 1.00 95.00 92 HIS A CA 1
ATOM 715 C C . HIS A 1 92 ? 12.178 -1.231 -10.625 1.00 95.00 92 HIS A C 1
ATOM 717 O O . HIS A 1 92 ? 13.139 -1.379 -11.379 1.00 95.00 92 HIS A O 1
ATOM 723 N N . ILE A 1 93 ? 11.301 -0.233 -10.761 1.00 95.56 93 ILE A N 1
ATOM 724 C CA . ILE A 1 93 ? 11.365 0.758 -11.848 1.00 95.56 93 ILE A CA 1
ATOM 725 C C . ILE A 1 93 ? 11.925 2.125 -11.424 1.00 95.56 93 ILE A C 1
ATOM 727 O O . ILE A 1 93 ? 11.960 3.053 -12.233 1.00 95.56 93 ILE A O 1
ATOM 731 N N . ALA A 1 94 ? 12.333 2.274 -10.162 1.00 95.38 94 ALA A N 1
ATOM 732 C CA . ALA A 1 94 ? 12.795 3.540 -9.607 1.00 95.38 94 ALA A CA 1
ATOM 733 C C . ALA A 1 94 ? 13.965 4.133 -10.416 1.00 95.38 94 ALA A C 1
ATOM 735 O O . ALA A 1 94 ? 14.971 3.474 -10.673 1.00 95.38 94 ALA A O 1
ATOM 736 N N . LEU A 1 95 ? 13.846 5.414 -10.780 1.00 92.38 95 LEU A N 1
ATOM 737 C CA . LEU A 1 95 ? 14.856 6.140 -11.566 1.00 92.38 95 LEU A CA 1
ATOM 738 C C . LEU A 1 95 ? 16.019 6.678 -10.719 1.00 92.38 95 LEU A C 1
ATOM 740 O O . LEU A 1 95 ? 16.978 7.226 -11.260 1.00 92.38 95 LEU A O 1
ATOM 744 N N . SER A 1 96 ? 15.925 6.560 -9.394 1.00 96.75 96 SER A N 1
ATOM 745 C CA . SER A 1 96 ? 16.963 6.977 -8.459 1.00 96.75 96 SER A CA 1
ATOM 746 C C . SER A 1 96 ? 16.989 6.076 -7.231 1.00 96.75 96 SER A C 1
ATOM 748 O O . SER A 1 96 ? 15.970 5.510 -6.825 1.00 96.75 96 SER A O 1
ATOM 750 N N . GLU A 1 97 ? 18.158 5.995 -6.602 1.00 96.94 97 GLU A N 1
ATOM 751 C CA . GLU A 1 97 ? 18.336 5.288 -5.334 1.00 96.94 97 GLU A CA 1
ATOM 752 C C . GLU A 1 97 ? 17.416 5.855 -4.246 1.00 96.94 97 GLU A C 1
ATOM 754 O O . GLU A 1 97 ? 16.801 5.100 -3.501 1.00 96.94 97 GLU A O 1
ATOM 759 N N . SER A 1 98 ? 17.224 7.177 -4.195 1.00 97.88 98 SER A N 1
ATOM 760 C CA . SER A 1 98 ? 16.327 7.808 -3.220 1.00 97.88 98 SER A CA 1
ATOM 761 C C . SER A 1 98 ? 14.880 7.320 -3.349 1.00 97.88 98 SER A C 1
ATOM 763 O O . SER A 1 98 ? 14.242 7.029 -2.338 1.00 97.88 98 SER A O 1
ATOM 765 N N . LEU A 1 99 ? 14.366 7.182 -4.577 1.00 96.62 99 LEU A N 1
ATOM 766 C CA . LEU A 1 99 ? 13.026 6.634 -4.818 1.00 96.62 99 LEU A CA 1
ATOM 767 C C . LEU A 1 99 ? 12.956 5.148 -4.451 1.00 96.62 99 LEU A C 1
ATOM 769 O O . LEU A 1 99 ? 11.989 4.710 -3.830 1.00 96.62 99 LEU A O 1
ATOM 773 N N . GLN A 1 100 ? 14.002 4.387 -4.775 1.00 97.88 100 GLN A N 1
ATOM 774 C CA . GLN A 1 100 ? 14.102 2.970 -4.430 1.00 97.88 100 GLN A CA 1
ATOM 775 C C . GLN A 1 100 ? 14.080 2.752 -2.908 1.00 97.88 100 GLN A C 1
ATOM 777 O O . GLN A 1 100 ? 13.358 1.889 -2.401 1.00 97.88 100 GLN A O 1
ATOM 782 N N . VAL A 1 101 ? 14.854 3.556 -2.179 1.00 98.00 101 VAL A N 1
ATOM 783 C CA . VAL A 1 101 ? 14.925 3.559 -0.717 1.00 98.00 101 VAL A CA 1
ATOM 784 C C . VAL A 1 101 ? 13.577 3.957 -0.122 1.00 98.00 101 VAL A C 1
ATOM 786 O O . VAL A 1 101 ? 13.081 3.259 0.758 1.00 98.00 101 VAL A O 1
ATOM 789 N N . SER A 1 102 ? 12.944 5.017 -0.633 1.00 97.12 102 SER A N 1
ATOM 790 C CA . SER A 1 102 ? 11.626 5.460 -0.167 1.00 97.12 102 SER A CA 1
ATOM 791 C C . SER A 1 102 ? 10.561 4.370 -0.327 1.00 97.12 102 SER A C 1
ATOM 793 O O . SER A 1 102 ? 9.909 4.022 0.656 1.00 97.12 102 SER A O 1
ATOM 795 N N . ALA A 1 103 ? 10.446 3.752 -1.508 1.00 96.62 103 ALA A N 1
ATOM 796 C CA .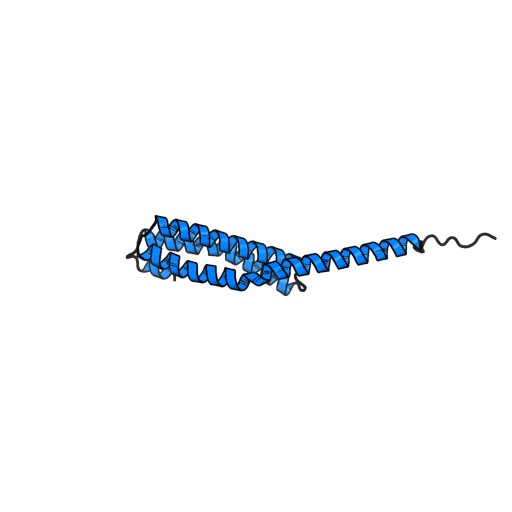 ALA A 1 103 ? 9.498 2.661 -1.745 1.00 96.62 103 ALA A CA 1
ATOM 797 C C . ALA A 1 103 ? 9.749 1.463 -0.810 1.00 96.62 103 ALA A C 1
ATOM 799 O O . ALA A 1 103 ? 8.810 0.903 -0.245 1.00 96.62 103 ALA A O 1
ATOM 800 N N . LYS A 1 104 ? 11.022 1.107 -0.584 1.00 97.56 104 LYS A N 1
ATOM 801 C CA . LYS A 1 104 ? 11.413 0.033 0.341 1.00 97.56 104 LYS A CA 1
ATOM 802 C C . LYS A 1 104 ? 11.028 0.340 1.791 1.00 97.56 104 LYS A C 1
ATOM 804 O O . LYS A 1 104 ? 10.525 -0.543 2.479 1.00 97.56 104 LYS A O 1
ATOM 809 N N . PHE A 1 105 ? 11.281 1.555 2.274 1.00 97.56 105 PHE A N 1
ATOM 810 C CA . PHE A 1 105 ? 10.938 1.927 3.648 1.00 97.56 105 PHE A CA 1
ATOM 811 C C . PHE A 1 105 ? 9.427 1.989 3.861 1.00 97.56 105 PHE A C 1
ATOM 813 O O . PHE A 1 105 ? 8.947 1.493 4.877 1.00 97.56 105 PHE A O 1
ATOM 820 N N . THR A 1 106 ? 8.678 2.522 2.896 1.00 96.38 106 THR A N 1
ATOM 821 C CA . THR A 1 106 ? 7.211 2.508 2.937 1.00 96.38 106 THR A CA 1
ATOM 822 C C . THR A 1 106 ? 6.673 1.079 2.999 1.00 96.38 106 THR A C 1
ATOM 824 O O . THR A 1 106 ? 5.852 0.787 3.865 1.00 96.38 106 THR A O 1
ATOM 827 N N . GLU A 1 107 ? 7.190 0.169 2.163 1.00 97.12 107 GLU A N 1
ATOM 828 C CA . GLU A 1 107 ? 6.830 -1.257 2.185 1.00 97.12 107 GLU A CA 1
ATOM 829 C C . GLU A 1 107 ? 7.078 -1.882 3.570 1.00 97.12 107 GLU A C 1
ATOM 831 O O . GLU A 1 107 ? 6.198 -2.524 4.141 1.00 97.12 107 GLU A O 1
ATOM 836 N N . ILE A 1 108 ? 8.274 -1.684 4.134 1.00 97.81 108 ILE A N 1
ATOM 837 C CA . ILE A 1 108 ? 8.648 -2.243 5.441 1.00 97.81 108 ILE A CA 1
ATOM 838 C C . ILE A 1 108 ? 7.735 -1.705 6.544 1.00 97.81 108 ILE A C 1
ATOM 840 O O . ILE A 1 108 ? 7.214 -2.484 7.341 1.00 97.81 108 ILE A O 1
ATOM 844 N N . ASN A 1 109 ? 7.520 -0.390 6.574 1.00 97.56 109 ASN A N 1
ATOM 845 C CA . ASN A 1 109 ? 6.689 0.246 7.586 1.00 97.56 109 ASN A CA 1
ATOM 846 C C . ASN A 1 109 ? 5.248 -0.261 7.505 1.00 97.56 109 ASN A C 1
ATOM 848 O O . ASN A 1 109 ? 4.693 -0.668 8.520 1.00 97.56 109 ASN A O 1
ATOM 852 N N . LEU A 1 110 ? 4.651 -0.310 6.314 1.00 96.62 110 LEU A N 1
ATOM 853 C CA . LEU A 1 110 ? 3.282 -0.800 6.157 1.00 96.62 110 LEU A CA 1
ATOM 854 C C . LEU A 1 110 ? 3.147 -2.280 6.526 1.00 96.62 110 LEU A C 1
ATOM 856 O O . LEU A 1 110 ? 2.189 -2.646 7.203 1.00 96.62 110 LEU A O 1
ATOM 860 N N . ARG A 1 111 ? 4.130 -3.119 6.177 1.00 97.31 111 ARG A N 1
ATOM 861 C CA . ARG A 1 111 ? 4.138 -4.539 6.561 1.00 97.31 111 ARG A CA 1
ATOM 862 C C . ARG A 1 111 ? 4.194 -4.733 8.078 1.00 97.31 111 ARG A C 1
ATOM 864 O O . ARG A 1 111 ? 3.586 -5.666 8.592 1.00 97.31 111 ARG A O 1
ATOM 871 N N . ILE A 1 112 ? 4.927 -3.878 8.792 1.00 97.44 112 ILE A N 1
ATOM 872 C CA . ILE A 1 112 ? 5.072 -3.963 10.252 1.00 97.44 112 ILE A CA 1
ATOM 873 C C . ILE A 1 112 ? 3.859 -3.358 10.964 1.00 97.44 112 ILE A C 1
ATOM 875 O O . ILE A 1 112 ? 3.323 -3.976 11.882 1.00 97.44 112 ILE A O 1
ATOM 879 N N . TYR A 1 113 ? 3.443 -2.155 10.568 1.00 96.50 113 TYR A N 1
ATOM 880 C CA . TYR A 1 113 ? 2.453 -1.362 11.299 1.00 96.50 113 TYR A CA 1
ATOM 881 C C . TYR A 1 113 ? 1.011 -1.628 10.859 1.00 96.50 113 TYR A C 1
ATOM 883 O O . TYR A 1 113 ? 0.109 -1.533 11.686 1.00 96.50 113 TYR A O 1
ATOM 891 N N . GLY A 1 114 ? 0.769 -2.023 9.606 1.00 96.44 114 GLY A N 1
ATOM 892 C CA . GLY A 1 114 ? -0.577 -2.336 9.112 1.00 96.44 114 GLY A CA 1
ATOM 893 C C . GLY A 1 114 ? -1.311 -3.371 9.981 1.00 96.44 114 GLY A C 1
ATOM 894 O O . GLY A 1 114 ? -2.390 -3.070 10.491 1.00 96.44 114 GLY A O 1
ATOM 895 N N . PRO A 1 115 ? -0.720 -4.548 10.267 1.00 96.81 115 PRO A N 1
ATOM 896 C CA . PRO A 1 115 ? -1.343 -5.553 11.137 1.00 96.81 115 PRO A CA 1
ATOM 897 C C . PRO A 1 115 ? -1.546 -5.098 12.594 1.00 96.81 115 PRO A C 1
ATOM 899 O O . PRO A 1 115 ? -2.415 -5.617 13.303 1.00 96.81 115 PRO A O 1
ATOM 902 N N . GLN A 1 116 ? -0.762 -4.122 13.066 1.00 97.38 116 GLN A N 1
ATOM 903 C CA . GLN A 1 116 ? -0.889 -3.598 14.430 1.00 97.38 116 GLN A CA 1
ATOM 904 C C . GLN A 1 116 ? -2.187 -2.806 14.609 1.00 97.38 116 GLN A C 1
ATOM 906 O O . GLN A 1 116 ? -2.785 -2.885 15.681 1.00 97.38 116 GLN A O 1
ATOM 911 N N . VAL A 1 117 ? -2.680 -2.142 13.556 1.00 96.75 117 VAL A N 1
ATOM 912 C CA . VAL A 1 117 ? -3.991 -1.468 13.561 1.00 96.75 117 VAL A CA 1
ATOM 913 C C . VAL A 1 117 ? -5.107 -2.463 13.887 1.00 96.75 117 VAL A C 1
ATOM 915 O O . VAL A 1 117 ? -5.939 -2.210 14.757 1.00 96.75 117 VAL A O 1
ATOM 918 N N . LEU A 1 118 ? -5.088 -3.636 13.249 1.00 96.81 118 LEU A N 1
ATOM 919 C CA . LEU A 1 118 ? -6.079 -4.689 13.486 1.00 96.81 118 LEU A CA 1
ATOM 920 C C . LEU A 1 118 ? -5.971 -5.247 14.909 1.00 96.81 118 LEU A C 1
ATOM 922 O O . LEU A 1 118 ? -6.973 -5.433 15.596 1.00 96.81 118 LEU A O 1
ATOM 926 N N . THR A 1 119 ? -4.745 -5.447 15.392 1.00 97.44 119 THR A N 1
ATOM 927 C CA . THR A 1 119 ? -4.491 -5.922 16.761 1.00 97.44 119 THR A CA 1
ATOM 928 C C . THR A 1 119 ? -5.016 -4.933 17.811 1.00 97.44 119 THR A C 1
ATOM 930 O O . THR A 1 119 ? -5.658 -5.334 18.789 1.00 97.44 119 THR A O 1
ATOM 933 N N . ALA A 1 120 ? -4.799 -3.633 17.594 1.00 98.06 120 ALA A N 1
ATOM 934 C CA . ALA A 1 120 ? -5.346 -2.567 18.426 1.00 98.06 120 ALA A CA 1
ATOM 935 C C . ALA A 1 120 ? -6.883 -2.556 18.390 1.00 98.06 120 ALA A C 1
ATOM 937 O O . ALA A 1 120 ? -7.521 -2.475 19.441 1.00 98.06 120 ALA A O 1
ATOM 938 N N . ALA A 1 121 ? -7.483 -2.729 17.209 1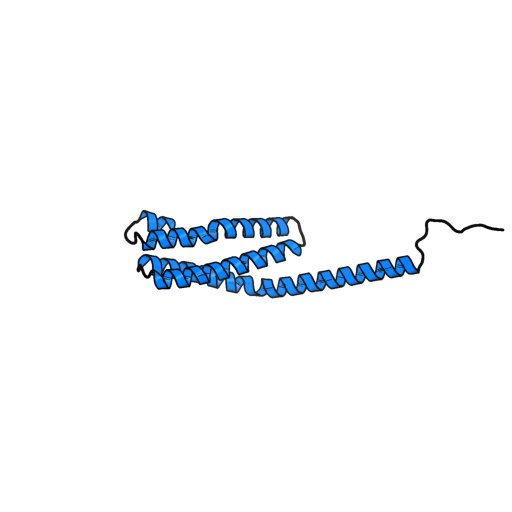.00 97.88 121 ALA A N 1
ATOM 939 C CA . ALA A 1 121 ? -8.931 -2.780 17.042 1.00 97.88 121 ALA A CA 1
ATOM 940 C C . ALA A 1 121 ? -9.571 -3.975 17.761 1.00 97.88 121 ALA A C 1
ATOM 942 O O . ALA A 1 121 ? -10.537 -3.797 18.501 1.00 97.88 121 ALA A O 1
ATOM 943 N N . HIS A 1 122 ? -9.006 -5.178 17.636 1.00 97.50 122 HIS A N 1
ATOM 944 C CA . HIS A 1 122 ? -9.486 -6.350 18.375 1.00 97.50 122 HIS A CA 1
ATOM 945 C C . HIS A 1 122 ? -9.332 -6.183 19.892 1.00 97.50 122 HIS A C 1
ATOM 947 O O . HIS A 1 122 ? -10.212 -6.587 20.656 1.00 97.50 122 HIS A O 1
ATOM 953 N N . THR A 1 123 ? -8.248 -5.545 20.344 1.00 97.81 123 THR A N 1
ATOM 954 C CA . THR A 1 123 ? -8.061 -5.219 21.765 1.00 97.81 123 THR A CA 1
ATOM 955 C C . THR A 1 123 ? -9.145 -4.261 22.255 1.00 97.81 123 THR A C 1
ATOM 957 O O . THR A 1 123 ? -9.745 -4.502 23.304 1.00 97.81 123 THR A O 1
ATOM 960 N N . LEU A 1 124 ? -9.448 -3.211 21.487 1.00 97.75 124 LEU A N 1
ATOM 961 C CA . LEU A 1 124 ? -10.529 -2.283 21.806 1.00 97.75 124 LEU A CA 1
ATOM 962 C C . LEU A 1 124 ? -11.895 -2.976 21.818 1.00 97.75 124 LEU A C 1
ATOM 964 O O . LEU A 1 124 ? -12.664 -2.758 22.746 1.00 97.75 124 LEU A O 1
ATOM 968 N N . ALA A 1 125 ? -12.170 -3.855 20.855 1.00 97.50 125 ALA A N 1
ATOM 969 C CA . ALA A 1 125 ? -13.427 -4.597 20.790 1.00 97.50 125 ALA A CA 1
ATOM 970 C C . ALA A 1 125 ? -13.646 -5.516 22.001 1.00 97.50 125 ALA A C 1
ATOM 972 O O . ALA A 1 125 ? -14.772 -5.709 22.451 1.00 97.50 125 ALA A O 1
ATOM 973 N N . ARG A 1 126 ? -12.561 -6.048 22.576 1.00 96.88 126 ARG A N 1
ATOM 974 C CA . ARG A 1 126 ? -12.608 -6.838 23.813 1.00 96.88 126 ARG A CA 1
ATOM 975 C C . ARG A 1 126 ? -12.781 -5.978 25.069 1.00 96.88 126 ARG A C 1
ATOM 977 O O . ARG A 1 126 ? -13.333 -6.454 26.060 1.00 96.88 126 ARG A O 1
ATOM 984 N N . TYR A 1 127 ? -12.306 -4.733 25.042 1.00 96.56 127 TYR A N 1
ATOM 985 C CA . TYR A 1 127 ? -12.321 -3.807 26.178 1.00 96.56 127 TYR A CA 1
ATOM 986 C C . TYR A 1 127 ? -12.851 -2.414 25.776 1.00 96.56 127 TYR A C 1
ATOM 988 O O . TYR A 1 127 ? -12.134 -1.419 25.919 1.00 96.56 127 TYR A O 1
ATOM 996 N N . PRO A 1 128 ? -14.115 -2.293 25.325 1.00 94.62 128 PRO A N 1
ATOM 997 C CA . PRO A 1 128 ? -14.631 -1.078 24.677 1.00 94.62 128 PRO A CA 1
ATOM 998 C C . PRO A 1 128 ? -14.728 0.144 25.606 1.00 94.62 128 PRO A C 1
ATOM 1000 O O . PRO A 1 128 ? -14.825 1.285 25.150 1.00 94.62 128 PRO A O 1
ATOM 1003 N N . THR A 1 129 ? -14.686 -0.057 26.925 1.00 95.38 129 THR A N 1
ATOM 1004 C CA . THR A 1 129 ? -14.675 1.018 27.932 1.00 95.38 129 THR A CA 1
ATOM 1005 C C . THR A 1 129 ? -13.266 1.451 28.342 1.00 95.38 129 THR A C 1
ATOM 1007 O O . THR A 1 129 ? -13.119 2.482 29.000 1.00 95.38 129 THR A O 1
ATOM 1010 N N . SER A 1 130 ? -12.224 0.713 27.946 1.00 97.62 130 SER A N 1
ATOM 1011 C CA . SER A 1 130 ? -10.839 1.021 28.301 1.00 97.62 130 SER A CA 1
ATOM 1012 C C . SER A 1 130 ? -10.360 2.275 27.578 1.00 97.62 130 SER A C 1
ATOM 1014 O O . SER A 1 130 ? -10.269 2.309 26.352 1.00 97.62 130 SER A O 1
ATOM 1016 N N . LYS A 1 131 ? -10.006 3.308 28.349 1.00 97.00 131 LYS A N 1
ATOM 1017 C CA . LYS A 1 131 ? -9.413 4.537 27.809 1.00 97.00 131 LYS A CA 1
ATOM 1018 C C . LYS A 1 131 ? -8.084 4.252 27.097 1.00 97.00 131 LYS A C 1
ATOM 1020 O O . LYS A 1 131 ? -7.885 4.740 25.995 1.00 97.00 131 LYS A O 1
ATOM 1025 N N . ILE A 1 132 ? -7.255 3.378 27.671 1.00 97.94 132 ILE A N 1
ATOM 1026 C CA . ILE A 1 132 ? -5.964 2.967 27.096 1.00 97.94 132 ILE A CA 1
ATOM 1027 C C . ILE A 1 132 ? -6.165 2.264 25.749 1.00 97.94 132 ILE A C 1
ATOM 1029 O O . ILE A 1 132 ? -5.446 2.539 24.797 1.00 97.94 132 ILE A O 1
ATOM 1033 N N . ALA A 1 133 ? -7.160 1.376 25.640 1.00 96.81 133 ALA A N 1
ATOM 1034 C CA . ALA A 1 133 ? -7.421 0.676 24.381 1.00 96.81 133 ALA A CA 1
ATOM 1035 C C . ALA A 1 133 ? -7.935 1.623 23.283 1.00 96.81 133 ALA A C 1
ATOM 1037 O O . ALA A 1 133 ? -7.645 1.402 22.112 1.00 96.81 133 ALA A O 1
ATOM 1038 N N . LYS A 1 134 ? -8.674 2.678 23.658 1.00 95.19 134 LYS A N 1
ATOM 1039 C CA . LYS A 1 134 ? -9.110 3.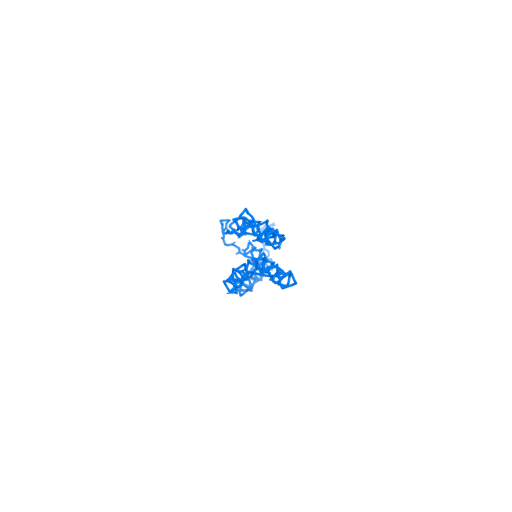728 22.725 1.00 95.19 134 LYS A CA 1
ATOM 1040 C C . LYS A 1 134 ? -7.931 4.558 22.235 1.00 95.19 134 LYS A C 1
ATOM 1042 O O . LYS A 1 134 ? -7.780 4.692 21.031 1.00 95.19 134 LYS A O 1
ATOM 1047 N N . GLU A 1 135 ? -7.100 5.047 23.154 1.00 95.56 135 GLU A N 1
ATOM 1048 C CA . GLU A 1 135 ? -5.904 5.843 22.840 1.00 95.56 135 GLU A CA 1
ATOM 1049 C C . GLU A 1 135 ? -4.883 5.052 22.008 1.00 95.56 135 GLU A C 1
ATOM 1051 O O . GLU A 1 135 ? -4.202 5.626 21.177 1.00 95.56 135 GLU A O 1
ATOM 1056 N N . ASN A 1 136 ? -4.793 3.729 22.186 1.00 95.62 136 ASN A N 1
ATOM 1057 C CA . ASN A 1 136 ? -3.890 2.877 21.405 1.00 95.62 136 ASN A CA 1
ATOM 1058 C C . ASN A 1 136 ? -4.324 2.674 19.939 1.00 95.62 136 ASN A C 1
ATOM 1060 O O . ASN A 1 136 ? -3.508 2.253 19.124 1.00 95.62 136 ASN A O 1
ATOM 1064 N N . LEU A 1 137 ? -5.607 2.871 19.616 1.00 94.00 137 LEU A N 1
ATOM 1065 C CA . LEU A 1 137 ? -6.119 2.743 18.245 1.00 94.00 137 LEU A CA 1
ATOM 1066 C C . LEU A 1 137 ? -6.178 4.090 17.504 1.00 94.00 137 LEU A C 1
ATOM 1068 O O . LEU A 1 137 ? -6.338 4.094 16.284 1.00 94.00 137 LEU A O 1
ATOM 1072 N N . GLU A 1 138 ? -6.112 5.207 18.232 1.00 86.38 138 GLU A N 1
ATOM 1073 C CA . GLU A 1 138 ? -6.013 6.559 17.659 1.00 86.38 138 GLU A CA 1
ATOM 1074 C C . GLU A 1 138 ? -4.642 6.810 17.019 1.00 86.38 138 GLU A C 1
ATOM 1076 O O . GLU A 1 138 ? -4.641 7.463 15.950 1.00 86.38 138 GLU A O 1
#

Organism: NCBI:txid1563983

InterPro domains:
  IPR030045 Alpha-catulin 1 [PTHR46342] (6-138)
  IPR036723 Alpha-catenin/vinculin-like superfamily [SSF47220] (27-138)

Radius of gyration: 25.76 Å; chains: 1; bounding box: 70×19×77 Å

Sequence (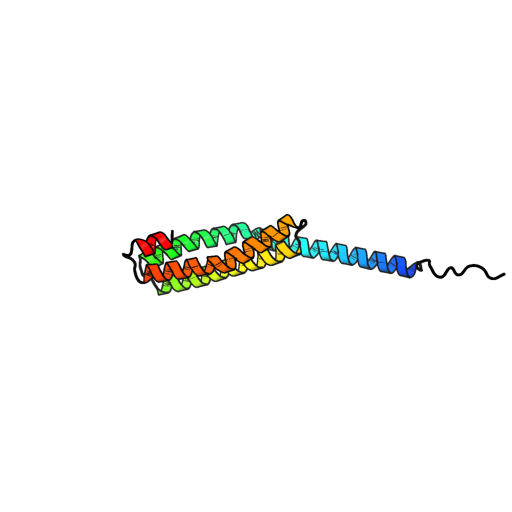138 aa):
QQYDNAPGSPSSELEQSVSSVLRATRDLRQQLVATTMEQAGDLGQVTKAGQELVSTIRNLALASEIDRLQESSDRFHEYLEHILEVCKLLRHIALSESLQVSAKFTEINLRIYGPQVLTAAHTLARYPTSKIAKENLE

Foldseek 3Di:
DDDDPDPDDDDPVRVVVVVVVVVVVVVVLVVLVVVLVVLCVCLVVLVVVLVVLLVVLQVCLLVLVVVVNVVSLVVNVVSLVSLLVSLVSQLVSPPDPVSVVVSVVVNVCSVVCSVVLSVLSNVCSVVSPDPVSSVSND